Protein AF-A0A0Q5Z805-F1 (afdb_monomer_lite)

Radius of gyration: 21.59 Å; chains: 1; bounding box: 59×44×51 Å

Secondary structure (DSSP, 8-state):
--THHHHHHSHHHHHHHHHHHHHHHHHHHHHHHHHIIIIIHHHHHHHHHHH-TTHHHHHHHHHHHHHHHIIIIIHHHHHHHHHHHHHHHHHHHHHHTTPPP-TTTS-SPPPHHHHHHHHHHHHHHHHHT---PPTT----------

Sequence (146 aa):
MNEIAHDQDAPEFQRLLKARQRVYSYATRYQILQIILTVVVPVAGAMLAFAHQAARRYVALYGLIATALDVTWIDRTQRRLLKVAAKISEEFDCGVLKMPWDPFVAGKREDAEVVDASARRWSDEAGMWEFPRPRGTPWPVSSASA

Foldseek 3Di:
DQCLLVQCLDPVNLLLVQLLVLLVVVLVVLVVVLCCLPPVVLVVLVVVCVVDVVSVVVSVVSNVVSVCCCVPPSVVSSVVSVLLSVLSVQVSCCSSVVHDDDCVVSNDHDDPVSSNVSNVVSVVVCVVDPPPDPPPDDDPPPPPDD

Structure (mmCIF, N/CA/C/O backbone):
data_AF-A0A0Q5Z805-F1
#
_entry.id   AF-A0A0Q5Z805-F1
#
loop_
_atom_site.group_PDB
_atom_site.id
_atom_site.type_symbol
_atom_site.label_atom_id
_atom_site.label_alt_id
_atom_site.label_comp_id
_atom_site.label_asym_id
_atom_site.label_entity_id
_atom_site.label_seq_id
_atom_site.pdbx_PDB_ins_code
_atom_site.Cartn_x
_atom_site.Cartn_y
_atom_site.Cartn_z
_atom_site.occupancy
_atom_site.B_iso_or_equiv
_atom_site.auth_seq_id
_atom_site.auth_comp_id
_atom_site.auth_asym_id
_atom_site.auth_atom_id
_atom_site.pdbx_PDB_model_num
ATOM 1 N N . MET A 1 1 ? 31.231 5.510 -18.571 1.00 48.91 1 MET A N 1
ATOM 2 C CA . MET A 1 1 ? 30.411 6.299 -17.632 1.00 48.91 1 MET A CA 1
ATOM 3 C C . MET A 1 1 ? 29.218 5.453 -17.222 1.00 48.91 1 MET A C 1
ATOM 5 O O . MET A 1 1 ? 28.861 4.546 -17.962 1.00 48.91 1 MET A O 1
ATOM 9 N N . ASN A 1 2 ? 28.662 5.679 -16.035 1.00 57.84 2 ASN A N 1
ATOM 10 C CA . ASN A 1 2 ? 27.462 4.983 -15.587 1.00 57.84 2 ASN A CA 1
ATOM 11 C C . ASN A 1 2 ? 26.232 5.661 -16.217 1.00 57.84 2 ASN A C 1
ATOM 13 O O . ASN A 1 2 ? 25.893 6.773 -15.826 1.00 57.84 2 ASN A O 1
ATOM 17 N N . GLU A 1 3 ? 25.600 5.013 -17.196 1.00 77.25 3 GLU A N 1
ATOM 18 C CA . GLU A 1 3 ? 24.440 5.558 -17.924 1.00 77.25 3 GLU A CA 1
ATOM 19 C C . GLU A 1 3 ? 23.118 5.411 -17.148 1.00 77.25 3 GLU A C 1
ATOM 21 O O . GLU A 1 3 ? 22.070 5.792 -17.651 1.00 77.25 3 GLU A O 1
ATOM 26 N N . ILE A 1 4 ? 23.139 4.901 -15.906 1.00 74.25 4 ILE A N 1
ATOM 27 C CA . ILE A 1 4 ? 21.928 4.682 -15.093 1.00 74.25 4 ILE A CA 1
ATOM 28 C C . ILE A 1 4 ? 21.094 5.960 -14.946 1.00 74.25 4 ILE A C 1
ATOM 30 O O . ILE A 1 4 ? 19.876 5.897 -15.060 1.00 74.25 4 ILE A O 1
ATOM 34 N N . ALA A 1 5 ? 21.723 7.116 -14.714 1.00 77.44 5 ALA A N 1
ATOM 35 C CA . ALA A 1 5 ? 20.990 8.377 -14.573 1.00 77.44 5 ALA A CA 1
ATOM 36 C C . ALA A 1 5 ? 20.269 8.772 -15.874 1.00 77.44 5 ALA A C 1
ATOM 38 O O . ALA A 1 5 ? 19.144 9.254 -15.833 1.00 77.44 5 ALA A O 1
ATOM 39 N N . HIS A 1 6 ? 20.895 8.513 -17.025 1.00 78.56 6 HIS A N 1
ATOM 40 C CA . HIS A 1 6 ? 20.291 8.750 -18.331 1.00 78.56 6 HIS A CA 1
ATOM 41 C C . HIS A 1 6 ? 19.164 7.745 -18.616 1.00 78.56 6 HIS A C 1
ATOM 43 O O . HIS A 1 6 ? 18.082 8.129 -19.056 1.00 78.56 6 HIS A O 1
ATOM 49 N N . ASP A 1 7 ? 19.391 6.465 -18.310 1.00 79.88 7 ASP A N 1
ATOM 50 C CA . ASP A 1 7 ? 18.409 5.400 -18.507 1.00 79.88 7 ASP A CA 1
ATOM 51 C C . ASP A 1 7 ? 17.161 5.644 -17.629 1.00 79.88 7 ASP A C 1
ATOM 53 O O . ASP A 1 7 ? 16.044 5.517 -18.113 1.00 79.88 7 ASP A O 1
ATOM 57 N N . GLN A 1 8 ? 17.301 6.121 -16.386 1.00 80.25 8 GLN A N 1
ATOM 58 C CA . GLN A 1 8 ? 16.168 6.463 -15.502 1.00 80.25 8 GLN A CA 1
ATOM 59 C C . GLN A 1 8 ? 15.251 7.577 -16.038 1.00 80.25 8 GLN A C 1
ATOM 61 O O . GLN A 1 8 ? 14.047 7.594 -15.747 1.00 80.25 8 GLN A O 1
ATOM 66 N N . ASP A 1 9 ? 15.805 8.509 -16.810 1.00 86.00 9 ASP A N 1
ATOM 67 C CA . ASP A 1 9 ? 15.058 9.618 -17.404 1.00 86.00 9 ASP A CA 1
ATOM 68 C C . ASP A 1 9 ? 14.331 9.220 -18.696 1.00 86.00 9 ASP A C 1
ATOM 70 O O . ASP A 1 9 ? 13.489 9.977 -19.195 1.00 86.00 9 ASP A O 1
ATOM 74 N N . ALA A 1 10 ? 14.578 8.013 -19.219 1.00 86.56 10 ALA A N 1
ATOM 75 C CA . ALA A 1 10 ? 13.897 7.535 -20.409 1.00 86.56 10 ALA A CA 1
ATOM 76 C C . ALA A 1 10 ? 12.371 7.435 -20.177 1.00 86.56 10 ALA A C 1
ATOM 78 O O . ALA A 1 10 ? 11.896 7.080 -19.088 1.00 86.56 10 ALA A O 1
ATOM 79 N N . PRO A 1 11 ? 11.558 7.725 -21.210 1.00 86.06 11 PRO A N 1
ATOM 80 C CA . PRO A 1 11 ? 10.106 7.849 -21.070 1.00 86.06 11 PRO A CA 1
ATOM 81 C C . PRO A 1 11 ? 9.427 6.559 -20.584 1.00 86.06 11 PRO A C 1
ATOM 83 O O . PRO A 1 11 ? 8.399 6.617 -19.904 1.00 86.06 11 PRO A O 1
ATOM 86 N N . GLU A 1 12 ? 10.003 5.400 -20.899 1.00 88.69 12 GLU A N 1
ATOM 87 C CA . GLU A 1 12 ? 9.522 4.091 -20.452 1.00 88.69 12 GLU A CA 1
ATOM 88 C C . GLU A 1 12 ? 9.626 3.910 -18.930 1.00 88.69 12 GLU A C 1
ATOM 90 O O . GLU A 1 12 ? 8.658 3.491 -18.289 1.00 88.69 12 GLU A O 1
ATOM 95 N N . PHE A 1 13 ? 10.744 4.318 -18.329 1.00 89.62 13 PHE A N 1
ATOM 96 C CA . PHE A 1 13 ? 10.978 4.221 -16.890 1.00 89.62 13 PHE A CA 1
ATOM 97 C C . PHE A 1 13 ? 10.218 5.294 -16.118 1.00 89.62 13 PHE A C 1
ATOM 99 O O . PHE A 1 13 ? 9.618 5.015 -15.078 1.00 89.62 13 PHE A O 1
ATOM 106 N N . GLN A 1 14 ? 10.109 6.496 -16.684 1.00 89.38 14 GLN A N 1
ATOM 107 C CA . GLN A 1 14 ? 9.243 7.548 -16.152 1.00 89.38 14 GLN A CA 1
ATOM 108 C C . GLN A 1 14 ? 7.771 7.109 -16.099 1.00 89.38 14 GLN A C 1
ATOM 110 O O . GLN A 1 14 ? 7.058 7.432 -15.145 1.00 89.38 14 GLN A O 1
ATOM 115 N N . ARG A 1 15 ? 7.296 6.332 -17.083 1.00 90.94 15 ARG A N 1
ATOM 116 C CA . ARG A 1 15 ? 5.946 5.744 -17.056 1.00 90.94 15 ARG A CA 1
ATOM 117 C C . ARG A 1 15 ? 5.775 4.782 -15.878 1.00 90.94 15 ARG A C 1
ATOM 119 O O . ARG A 1 15 ? 4.767 4.875 -15.175 1.00 90.94 15 ARG A O 1
ATOM 126 N N . LEU A 1 16 ? 6.752 3.907 -15.634 1.00 92.12 16 LEU A N 1
ATOM 127 C CA . LEU A 1 16 ? 6.735 2.971 -14.504 1.00 92.12 16 LEU A CA 1
ATOM 128 C C . LEU A 1 16 ? 6.720 3.711 -13.159 1.00 92.12 16 LEU A C 1
ATOM 130 O O . LEU A 1 16 ? 5.902 3.393 -12.295 1.00 92.12 16 LEU A O 1
ATOM 134 N N . LEU A 1 17 ? 7.533 4.761 -13.001 1.00 91.94 17 LEU A N 1
ATOM 135 C CA . LEU A 1 17 ? 7.559 5.577 -11.782 1.00 91.94 17 LEU A CA 1
ATOM 136 C C . LEU A 1 17 ? 6.216 6.270 -11.508 1.00 91.94 17 LEU A C 1
ATOM 138 O O . LEU A 1 17 ? 5.720 6.237 -10.380 1.00 91.94 17 LEU A O 1
ATOM 142 N N . LYS A 1 18 ? 5.579 6.843 -12.536 1.00 89.56 18 LYS A N 1
ATOM 143 C CA . LYS A 1 18 ? 4.238 7.443 -12.413 1.00 89.56 18 LYS A CA 1
ATOM 144 C C . LYS A 1 18 ? 3.188 6.407 -12.009 1.00 89.56 18 LYS A C 1
ATOM 146 O O . LYS A 1 18 ? 2.392 6.656 -11.102 1.00 89.56 18 LYS A O 1
ATOM 151 N N . ALA A 1 19 ? 3.196 5.241 -12.659 1.00 91.69 19 ALA A N 1
ATOM 152 C CA . ALA A 1 19 ? 2.283 4.149 -12.337 1.00 91.69 19 ALA A CA 1
ATOM 153 C C . ALA A 1 19 ? 2.463 3.684 -10.884 1.00 91.69 19 ALA A C 1
ATOM 155 O O . ALA A 1 19 ? 1.490 3.602 -10.133 1.00 91.69 19 ALA A O 1
ATOM 156 N N . ARG A 1 20 ? 3.712 3.468 -10.457 1.00 92.44 20 ARG A N 1
ATOM 157 C CA . ARG A 1 20 ? 4.070 3.122 -9.077 1.00 92.44 20 ARG A CA 1
ATOM 158 C C . ARG A 1 20 ? 3.530 4.154 -8.088 1.00 92.44 20 ARG A C 1
ATOM 160 O O . ARG A 1 20 ? 2.860 3.780 -7.125 1.00 92.44 20 ARG A O 1
ATOM 167 N N . GLN A 1 21 ? 3.783 5.439 -8.329 1.00 90.38 21 GLN A N 1
ATOM 168 C CA . GLN A 1 21 ? 3.361 6.514 -7.431 1.00 90.38 21 GLN A CA 1
ATOM 169 C C . GLN A 1 21 ? 1.838 6.552 -7.258 1.00 90.38 21 GLN A C 1
ATOM 171 O O . GLN A 1 21 ? 1.339 6.733 -6.144 1.00 90.38 21 GLN A O 1
ATOM 176 N N . ARG A 1 22 ? 1.086 6.297 -8.335 1.00 90.88 22 ARG A N 1
ATOM 177 C CA . ARG A 1 22 ? -0.375 6.187 -8.278 1.00 90.88 22 ARG A CA 1
ATOM 178 C C . ARG A 1 22 ? -0.847 5.047 -7.390 1.00 90.88 22 ARG A C 1
ATOM 180 O O . ARG A 1 22 ? -1.782 5.216 -6.607 1.00 90.88 22 ARG A O 1
ATOM 187 N N . VAL A 1 23 ? -0.238 3.877 -7.542 1.00 91.00 23 VAL A N 1
ATOM 188 C CA . VAL A 1 23 ? -0.621 2.684 -6.782 1.00 91.00 23 VAL A CA 1
ATOM 189 C C . VAL A 1 23 ? -0.298 2.878 -5.299 1.00 91.00 23 VAL A C 1
ATOM 191 O O . VAL A 1 23 ? -1.139 2.575 -4.450 1.00 91.00 23 VAL A O 1
ATOM 194 N N . TYR A 1 24 ? 0.856 3.473 -4.978 1.00 90.19 24 TYR A N 1
ATOM 195 C CA . TYR A 1 24 ? 1.197 3.835 -3.601 1.00 90.19 24 TYR A CA 1
ATOM 196 C C . TYR A 1 24 ? 0.241 4.868 -3.012 1.00 90.19 24 TYR A C 1
ATOM 198 O O . TYR A 1 24 ? -0.199 4.689 -1.882 1.00 90.19 24 TYR A O 1
ATOM 206 N N . SER A 1 25 ? -0.145 5.906 -3.762 1.00 88.00 25 SER A N 1
ATOM 207 C CA . SER A 1 25 ? -1.076 6.912 -3.239 1.00 88.00 25 SER A CA 1
ATOM 208 C C . SER A 1 25 ? -2.428 6.300 -2.864 1.00 88.00 25 SER A C 1
ATOM 210 O O . SER A 1 25 ? -2.997 6.647 -1.828 1.00 88.00 25 SER A O 1
ATOM 212 N N . TYR A 1 26 ? -2.916 5.324 -3.635 1.00 90.81 26 TYR A N 1
ATOM 213 C CA . TYR A 1 26 ? -4.080 4.530 -3.243 1.00 90.81 26 TYR A CA 1
ATOM 214 C C . TYR A 1 26 ? -3.825 3.680 -1.998 1.00 90.81 26 TYR A C 1
ATOM 216 O O . TYR A 1 26 ? -4.658 3.691 -1.094 1.00 90.81 26 TYR A O 1
ATOM 224 N N . ALA A 1 27 ? -2.701 2.962 -1.928 1.00 91.94 27 ALA A N 1
ATOM 225 C CA . ALA A 1 27 ? -2.373 2.134 -0.768 1.00 91.94 27 ALA A CA 1
ATOM 226 C C . ALA A 1 27 ? -2.325 2.969 0.525 1.00 91.94 27 ALA A C 1
ATOM 228 O O . ALA A 1 27 ? -2.910 2.574 1.531 1.00 91.94 27 ALA A O 1
ATOM 229 N N . THR A 1 28 ? -1.734 4.165 0.470 1.00 90.50 28 THR A N 1
ATOM 230 C CA . THR A 1 28 ? -1.691 5.109 1.593 1.00 90.50 28 THR A CA 1
ATOM 231 C C . THR A 1 28 ? -3.083 5.593 1.992 1.00 90.50 28 THR A C 1
ATOM 233 O O . THR A 1 28 ? -3.372 5.692 3.180 1.00 90.50 28 THR A O 1
ATOM 236 N N . ARG A 1 29 ? -3.988 5.854 1.037 1.00 92.69 29 ARG A N 1
ATOM 237 C CA . ARG A 1 29 ? -5.382 6.220 1.357 1.00 92.69 29 ARG A CA 1
ATOM 238 C C . ARG A 1 29 ? -6.091 5.110 2.139 1.00 92.69 29 ARG A C 1
ATOM 240 O O . ARG A 1 29 ? -6.759 5.408 3.126 1.00 92.69 29 ARG A O 1
ATOM 247 N N . TYR A 1 30 ? -5.912 3.847 1.742 1.00 92.81 30 TYR A N 1
ATOM 248 C CA . TYR A 1 30 ? -6.449 2.704 2.491 1.00 92.81 30 TYR A CA 1
ATOM 249 C C . TYR A 1 30 ? -5.811 2.569 3.875 1.00 92.81 30 TYR A C 1
ATOM 251 O O . TYR A 1 30 ? -6.529 2.344 4.843 1.00 92.81 30 TYR A O 1
ATOM 259 N N . GLN A 1 31 ? -4.501 2.786 3.994 1.00 93.06 31 GLN A N 1
ATOM 260 C CA . GLN A 1 31 ? -3.812 2.777 5.284 1.00 93.06 31 GLN A CA 1
ATOM 261 C C . GLN A 1 31 ? -4.337 3.872 6.228 1.00 93.06 31 GLN A C 1
ATOM 263 O O . GLN A 1 31 ? -4.574 3.616 7.405 1.00 93.06 31 GLN A O 1
ATOM 268 N N . ILE A 1 32 ? -4.562 5.089 5.722 1.00 95.44 32 ILE A N 1
ATOM 269 C CA . ILE A 1 32 ? -5.147 6.187 6.507 1.00 95.44 32 ILE A CA 1
ATOM 270 C C . ILE A 1 32 ? -6.561 5.816 6.962 1.00 95.44 32 ILE A C 1
ATOM 272 O O . ILE A 1 32 ? -6.892 5.978 8.136 1.00 95.44 32 ILE A O 1
ATOM 276 N N . LEU A 1 33 ? -7.384 5.278 6.056 1.00 94.56 33 LEU A N 1
ATOM 277 C CA . LEU A 1 33 ? -8.728 4.804 6.386 1.00 94.56 33 LEU A CA 1
ATOM 278 C C . LEU A 1 33 ? -8.692 3.718 7.473 1.00 94.56 33 LEU A C 1
ATOM 280 O O . LEU A 1 33 ? -9.475 3.779 8.420 1.00 94.56 33 LEU A O 1
ATOM 284 N N . GLN A 1 34 ? -7.760 2.767 7.370 1.00 94.31 34 GLN A N 1
ATOM 285 C CA . GLN A 1 34 ? -7.557 1.723 8.370 1.00 94.31 34 GLN A CA 1
ATOM 286 C C . GLN A 1 34 ? -7.217 2.324 9.734 1.00 94.31 34 GLN A C 1
ATOM 288 O O . GLN A 1 34 ? -7.853 1.972 10.722 1.00 94.31 34 GLN A O 1
ATOM 293 N N . ILE A 1 35 ? -6.272 3.266 9.803 1.00 95.81 35 ILE A N 1
ATOM 294 C CA . ILE A 1 35 ? -5.887 3.931 11.058 1.00 95.81 35 ILE A CA 1
ATOM 295 C C . ILE A 1 35 ? -7.085 4.659 11.680 1.00 95.81 35 ILE A C 1
ATOM 297 O O . ILE A 1 35 ? -7.316 4.562 12.886 1.00 95.81 35 ILE A O 1
ATOM 301 N N . ILE A 1 36 ? -7.893 5.350 10.874 1.00 96.56 36 ILE A N 1
ATOM 302 C CA . ILE A 1 36 ? -9.102 6.018 11.370 1.00 96.56 36 ILE A CA 1
ATOM 303 C C . ILE A 1 36 ? -10.073 4.991 11.976 1.00 96.56 36 ILE A C 1
ATOM 305 O O . ILE A 1 36 ? -10.529 5.170 13.106 1.00 96.56 36 ILE A O 1
ATOM 309 N N . LEU A 1 37 ? -10.352 3.897 11.265 1.00 94.50 37 LEU A N 1
ATOM 310 C CA . LEU A 1 37 ? -11.311 2.871 11.690 1.00 94.50 37 LEU A CA 1
ATOM 311 C C . LEU A 1 37 ? -10.831 2.036 12.885 1.00 94.50 37 LEU A C 1
ATOM 313 O O . LEU A 1 37 ? -11.646 1.623 13.709 1.00 94.50 37 LEU A O 1
ATOM 317 N N . THR A 1 38 ? -9.532 1.772 12.984 1.00 94.31 38 THR A N 1
ATOM 318 C CA . THR A 1 38 ? -8.961 0.832 13.965 1.00 94.31 38 THR A CA 1
ATOM 319 C C . THR A 1 38 ? -8.311 1.513 15.164 1.00 94.31 38 THR A C 1
ATOM 321 O O . THR A 1 38 ? -8.108 0.867 16.188 1.00 94.31 38 THR A O 1
ATOM 324 N N . VAL A 1 39 ? -8.033 2.816 15.079 1.00 94.88 39 VAL A N 1
ATOM 325 C CA . VAL A 1 39 ? -7.410 3.580 16.167 1.00 94.88 39 VAL A CA 1
ATOM 326 C C . VAL A 1 39 ? -8.283 4.759 16.573 1.00 94.88 39 VAL A C 1
ATOM 328 O O . VAL A 1 39 ? -8.750 4.810 17.708 1.00 94.88 39 VAL A O 1
ATOM 331 N N . VAL A 1 40 ? -8.557 5.691 15.656 1.00 97.06 40 VAL A N 1
ATOM 332 C CA . VAL A 1 40 ? -9.225 6.960 16.003 1.00 97.06 40 VAL A CA 1
ATOM 333 C C . VAL A 1 40 ? -10.648 6.723 16.514 1.00 97.06 40 VAL A C 1
ATOM 335 O O . VAL A 1 40 ? -11.009 7.202 17.590 1.00 97.06 40 VAL A O 1
ATOM 338 N N . VAL A 1 41 ? -11.452 5.955 15.774 1.00 95.88 41 VAL A N 1
ATOM 3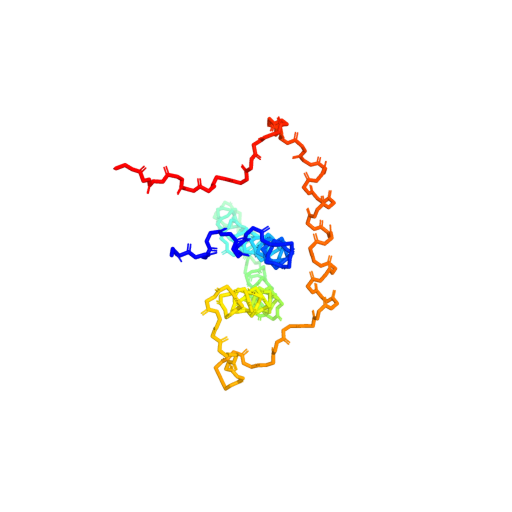39 C CA . VAL A 1 41 ? -12.849 5.686 16.142 1.00 95.88 41 VAL A CA 1
ATOM 340 C C . VAL A 1 41 ? -12.959 4.841 17.422 1.00 95.88 41 VAL A C 1
ATOM 342 O O . VAL A 1 41 ? -13.729 5.239 18.298 1.00 95.88 41 VAL A O 1
ATOM 345 N N . PRO A 1 42 ? -12.198 3.742 17.620 1.00 94.69 42 PRO A N 1
ATOM 346 C CA . PRO A 1 42 ? -12.198 3.003 18.884 1.00 94.69 42 PRO A CA 1
ATOM 347 C C . PRO A 1 42 ? -11.807 3.843 20.095 1.00 94.69 42 PRO A C 1
ATOM 349 O O . PRO A 1 42 ? -12.455 3.734 21.134 1.00 94.69 42 PRO A O 1
ATOM 352 N N . VAL A 1 43 ? -10.792 4.705 19.972 1.00 96.31 43 VAL A N 1
ATOM 353 C CA . VAL A 1 43 ? -10.363 5.588 21.067 1.00 96.31 43 VAL A CA 1
ATOM 354 C C . VAL A 1 43 ? -11.474 6.576 21.428 1.00 96.31 43 VAL A C 1
ATOM 356 O O . VAL A 1 43 ? -11.841 6.682 22.599 1.00 96.31 43 VAL A O 1
ATOM 359 N N . ALA A 1 44 ? -12.075 7.237 20.434 1.00 95.44 44 ALA A N 1
ATOM 360 C CA . ALA A 1 44 ? -13.210 8.131 20.663 1.00 95.44 44 ALA A CA 1
ATOM 361 C C . ALA A 1 44 ? -14.421 7.384 21.258 1.00 95.44 44 ALA A C 1
ATOM 363 O O . ALA A 1 44 ? -15.059 7.857 22.200 1.00 95.44 44 ALA A O 1
ATOM 364 N N . GLY A 1 45 ? -14.707 6.180 20.758 1.00 94.31 45 GLY A N 1
ATOM 365 C CA . GLY A 1 45 ? -15.768 5.313 21.262 1.00 94.31 45 GLY A CA 1
ATOM 366 C C . GLY A 1 45 ? -15.551 4.904 22.719 1.00 94.31 45 GLY A C 1
ATOM 367 O O . GLY A 1 45 ? -16.485 4.963 23.516 1.00 94.31 45 GLY A O 1
ATOM 368 N N . ALA A 1 46 ? -14.322 4.549 23.099 1.00 92.88 46 ALA A N 1
ATOM 369 C CA . ALA A 1 46 ? -13.973 4.208 24.475 1.00 92.88 46 ALA A CA 1
ATOM 370 C C . ALA A 1 46 ? -14.187 5.393 25.432 1.00 92.88 46 ALA A C 1
ATOM 372 O O . ALA A 1 46 ? -14.761 5.209 26.507 1.00 92.88 46 ALA A O 1
ATOM 373 N N . MET A 1 47 ? -13.814 6.613 25.022 1.00 94.81 47 MET A N 1
ATOM 374 C CA . MET A 1 47 ? -14.082 7.833 25.797 1.00 94.81 47 MET A CA 1
ATOM 375 C C . MET A 1 47 ? -15.590 8.059 25.998 1.00 94.81 47 MET A C 1
ATOM 377 O O . MET A 1 47 ? -16.041 8.303 27.117 1.00 94.81 47 MET A O 1
ATOM 381 N N . LEU A 1 48 ? -16.398 7.898 24.944 1.00 93.25 48 LEU A N 1
ATOM 382 C CA . LEU A 1 48 ? -17.861 8.025 25.027 1.00 93.25 48 LEU A CA 1
ATOM 383 C C . LEU A 1 48 ? -18.502 6.935 25.899 1.00 93.25 48 LEU A C 1
ATOM 385 O O . LEU A 1 48 ? -19.423 7.210 26.666 1.00 93.25 48 LEU A O 1
ATOM 389 N N . ALA A 1 49 ? -18.005 5.702 25.814 1.00 91.81 49 ALA A N 1
ATOM 390 C CA . ALA A 1 49 ? -18.468 4.565 26.608 1.00 91.81 49 ALA A CA 1
ATOM 391 C C . ALA A 1 49 ? -18.135 4.683 28.105 1.00 91.81 49 ALA A C 1
ATOM 393 O O . ALA A 1 49 ? -18.785 4.034 28.938 1.00 91.81 49 ALA A O 1
ATOM 394 N N . PHE A 1 50 ? -17.136 5.501 28.447 1.00 91.44 50 PHE A N 1
ATOM 395 C CA . PHE A 1 50 ? -16.831 5.869 29.823 1.00 91.44 50 PHE A CA 1
ATOM 396 C C . PHE A 1 50 ? -17.870 6.852 30.382 1.00 91.44 50 PHE A C 1
ATOM 398 O O . PHE A 1 50 ? -18.357 6.646 31.491 1.00 91.44 50 PHE A O 1
ATOM 405 N N . ALA A 1 51 ? -18.272 7.856 29.594 1.00 91.75 51 ALA A N 1
ATOM 406 C CA . ALA A 1 51 ? -19.271 8.852 29.992 1.00 91.75 51 ALA A CA 1
ATOM 407 C C . ALA A 1 51 ? -20.721 8.324 29.960 1.00 91.75 51 ALA A C 1
ATOM 409 O O . ALA A 1 51 ? -21.542 8.702 30.793 1.00 91.75 51 ALA A O 1
ATOM 410 N N . HIS A 1 52 ? -21.047 7.430 29.019 1.00 90.50 52 HIS A N 1
ATOM 411 C CA . HIS A 1 52 ? -22.405 6.925 28.810 1.00 90.50 52 HIS A CA 1
ATOM 412 C C . HIS A 1 52 ? -22.434 5.394 28.722 1.00 90.50 52 HIS A C 1
ATOM 414 O O . HIS A 1 52 ? -22.019 4.800 27.726 1.00 90.50 52 HIS A O 1
ATOM 420 N N . GLN A 1 53 ? -23.022 4.727 29.724 1.00 86.12 53 GLN A N 1
ATOM 421 C CA . GLN A 1 53 ? -23.136 3.257 29.743 1.00 86.12 53 GLN A CA 1
ATOM 422 C C . GLN A 1 53 ? -23.860 2.680 28.517 1.00 86.12 53 GLN A C 1
ATOM 424 O O . GLN A 1 53 ? -23.486 1.609 28.039 1.00 86.12 53 GLN A O 1
ATOM 429 N N . ALA A 1 54 ? -24.841 3.398 27.958 1.00 89.88 54 ALA A N 1
ATOM 430 C CA . ALA A 1 54 ? -25.563 2.969 26.760 1.00 89.88 54 ALA A CA 1
ATOM 431 C C . ALA A 1 54 ? -24.671 2.886 25.504 1.00 89.88 54 ALA A C 1
ATOM 433 O O . ALA A 1 54 ? -24.986 2.123 24.592 1.00 89.88 54 ALA A O 1
ATOM 434 N N . ALA A 1 55 ? -23.550 3.616 25.456 1.00 88.94 55 ALA A N 1
ATOM 435 C CA . ALA A 1 55 ? -22.628 3.591 24.322 1.00 88.94 55 ALA A CA 1
ATOM 436 C C . ALA A 1 55 ? -21.778 2.307 24.271 1.00 88.94 55 ALA A C 1
ATOM 438 O O . ALA A 1 55 ? -21.382 1.881 23.188 1.00 88.94 55 ALA A O 1
ATOM 439 N N . ARG A 1 56 ? -21.564 1.624 25.408 1.00 90.12 56 ARG A N 1
ATOM 440 C CA . ARG A 1 56 ? -20.702 0.426 25.509 1.00 90.12 56 ARG A CA 1
ATOM 441 C C . ARG A 1 56 ? -21.084 -0.682 24.528 1.00 90.12 56 ARG A C 1
ATOM 443 O O . ARG A 1 56 ? -20.217 -1.237 23.860 1.00 90.12 56 ARG A O 1
ATOM 450 N N . ARG A 1 57 ? -22.383 -0.977 24.406 1.00 93.31 57 ARG A N 1
ATOM 451 C CA . ARG A 1 57 ? -22.884 -2.026 23.499 1.00 93.31 57 ARG A CA 1
ATOM 452 C C . ARG A 1 57 ? -22.629 -1.696 22.026 1.00 93.31 57 ARG A C 1
ATOM 454 O O . ARG A 1 57 ? -22.295 -2.587 21.253 1.00 93.31 57 ARG A O 1
ATOM 461 N N . TYR A 1 58 ? -22.737 -0.420 21.650 1.00 94.06 58 TYR A N 1
ATOM 462 C CA . TYR A 1 58 ? -22.484 0.022 20.280 1.00 94.06 58 TYR A CA 1
ATOM 463 C C . TYR A 1 58 ? -20.992 0.003 19.951 1.00 94.06 58 TYR A C 1
ATOM 465 O O . TYR A 1 58 ? -20.628 -0.409 18.857 1.00 94.06 58 TYR A O 1
ATOM 473 N N . VAL A 1 59 ? -20.126 0.368 20.902 1.00 94.19 59 VAL A N 1
ATOM 474 C CA . VAL A 1 59 ? -18.665 0.290 20.731 1.00 94.19 59 VAL A CA 1
ATOM 475 C C . VAL A 1 59 ? -18.200 -1.160 20.573 1.00 94.19 59 VAL A C 1
ATOM 477 O O . VAL A 1 59 ? -17.377 -1.446 19.707 1.00 94.19 59 VAL A O 1
ATOM 480 N N . ALA A 1 60 ? -18.765 -2.092 21.347 1.00 93.38 60 ALA A N 1
ATOM 481 C CA . ALA A 1 60 ? -18.471 -3.518 21.198 1.00 93.38 60 ALA A CA 1
ATOM 482 C C . ALA A 1 60 ? -18.909 -4.059 19.824 1.00 93.38 60 ALA A C 1
ATOM 484 O O . ALA A 1 60 ? -18.130 -4.729 19.146 1.00 93.38 60 ALA A O 1
ATOM 485 N N . LEU A 1 61 ? -20.128 -3.721 19.382 1.00 95.81 61 LEU A N 1
ATOM 486 C CA . LEU A 1 61 ? -20.624 -4.101 18.055 1.00 95.81 61 LEU A CA 1
ATOM 487 C C . LEU A 1 61 ? -19.770 -3.490 16.934 1.00 95.81 61 LEU A C 1
ATOM 489 O O . LEU A 1 61 ? -19.428 -4.180 15.975 1.00 95.81 61 LEU A O 1
ATOM 493 N N . TYR A 1 62 ? -19.387 -2.219 17.076 1.00 96.31 62 TYR A N 1
ATOM 494 C CA . TYR A 1 62 ? -18.481 -1.544 16.152 1.00 96.31 62 TYR A CA 1
ATOM 495 C C . TYR A 1 62 ? -17.148 -2.284 16.041 1.00 96.31 62 TYR A C 1
ATOM 497 O O . TYR A 1 62 ? -16.713 -2.557 14.929 1.00 96.31 62 TYR A O 1
ATOM 505 N N . GLY A 1 63 ? -16.524 -2.656 17.164 1.00 95.69 63 GLY A N 1
ATOM 506 C CA . GLY A 1 63 ? -15.247 -3.373 17.160 1.00 95.69 63 GLY A CA 1
ATOM 507 C C . GLY A 1 63 ? -15.312 -4.684 16.373 1.00 95.69 63 GLY A C 1
ATOM 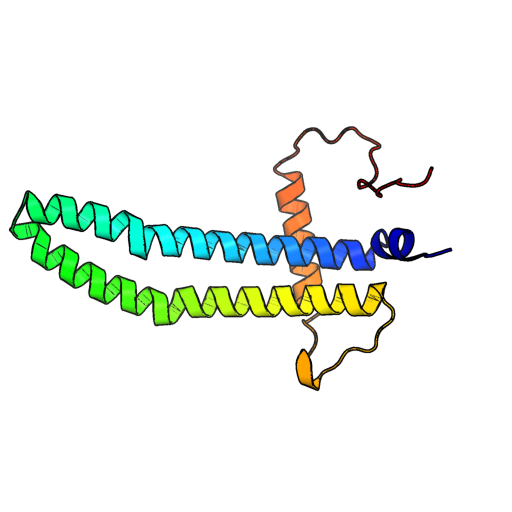508 O O . GLY A 1 63 ? -14.415 -4.969 15.579 1.00 95.69 63 GLY A O 1
ATOM 509 N N . LEU A 1 64 ? -16.405 -5.440 16.521 1.00 96.19 64 LEU A N 1
ATOM 510 C CA . LEU A 1 64 ? -16.629 -6.671 15.763 1.00 96.19 64 LEU A CA 1
ATOM 511 C C . LEU A 1 64 ? -16.744 -6.398 14.254 1.00 96.19 64 LEU A C 1
ATOM 513 O O . LEU A 1 64 ? -16.060 -7.040 13.457 1.00 96.19 64 LEU A O 1
ATOM 517 N N . ILE A 1 65 ? -17.577 -5.427 13.864 1.00 96.62 65 ILE A N 1
ATOM 518 C CA . ILE A 1 65 ? -17.806 -5.076 12.454 1.00 96.62 65 ILE A CA 1
ATOM 519 C C . ILE A 1 65 ? -16.533 -4.508 11.818 1.00 96.62 65 ILE A C 1
ATOM 521 O O . ILE A 1 65 ? -16.157 -4.927 10.726 1.00 96.62 65 ILE A O 1
ATOM 525 N N . ALA A 1 66 ? -15.853 -3.585 12.497 1.00 95.56 66 ALA A N 1
ATOM 526 C CA . ALA A 1 66 ? -14.639 -2.944 12.008 1.00 95.56 66 ALA A CA 1
ATOM 527 C C . ALA A 1 66 ? -13.505 -3.959 11.823 1.00 95.56 66 ALA A C 1
ATOM 529 O O . ALA A 1 66 ? -12.853 -3.947 10.784 1.00 95.56 66 ALA A O 1
ATOM 530 N N . THR A 1 67 ? -13.319 -4.887 12.768 1.00 94.81 67 THR A N 1
ATOM 531 C CA . THR A 1 67 ? -12.305 -5.950 12.647 1.00 94.81 67 THR A CA 1
ATOM 532 C C . THR A 1 67 ? -12.617 -6.889 11.482 1.00 94.81 67 THR A C 1
ATOM 534 O O . THR A 1 67 ? -11.730 -7.227 10.699 1.00 94.81 67 THR A O 1
ATOM 537 N N . ALA A 1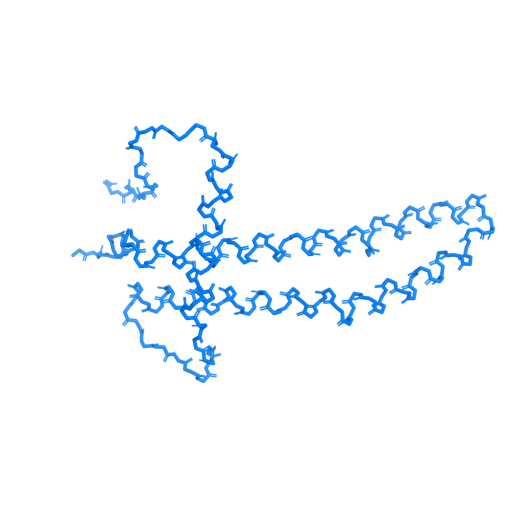 68 ? -13.884 -7.292 11.326 1.00 96.06 68 ALA A N 1
ATOM 538 C CA . ALA A 1 68 ? -14.296 -8.130 10.205 1.00 96.06 68 ALA A CA 1
ATOM 539 C C . ALA A 1 68 ? -14.060 -7.422 8.861 1.00 96.06 68 ALA A C 1
ATOM 541 O O . ALA A 1 68 ? -13.511 -8.022 7.935 1.00 96.06 68 ALA A O 1
ATOM 542 N N . LEU A 1 69 ? -14.424 -6.141 8.761 1.00 95.25 69 LEU A N 1
ATOM 543 C CA . LEU A 1 69 ? -14.204 -5.314 7.575 1.00 95.25 69 LEU A CA 1
ATOM 544 C C . LEU A 1 69 ? -12.711 -5.164 7.248 1.00 95.25 69 LEU A C 1
ATOM 546 O O . LEU A 1 69 ? -12.318 -5.294 6.086 1.00 95.25 69 LEU A O 1
ATOM 550 N N . ASP A 1 70 ? -11.884 -4.929 8.267 1.00 93.62 70 ASP A N 1
ATOM 551 C CA . ASP A 1 70 ? -10.446 -4.729 8.109 1.00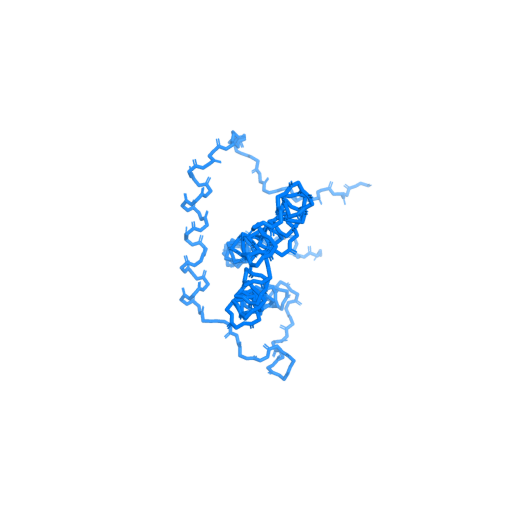 93.62 70 ASP A CA 1
ATOM 552 C C . ASP A 1 70 ? -9.769 -5.967 7.507 1.00 93.62 70 ASP A C 1
ATOM 554 O O . ASP A 1 70 ? -9.159 -5.903 6.437 1.00 93.62 70 ASP A O 1
ATOM 558 N N . VAL A 1 71 ? -9.982 -7.131 8.131 1.00 92.56 71 VAL A N 1
ATOM 559 C CA . VAL A 1 71 ? -9.366 -8.400 7.714 1.00 92.56 71 VAL A CA 1
ATOM 560 C C . VAL A 1 71 ? -9.889 -8.876 6.356 1.00 92.56 71 VAL A C 1
ATOM 562 O O . VAL A 1 71 ? -9.139 -9.433 5.547 1.00 92.56 71 VAL A O 1
ATOM 565 N N . THR A 1 72 ? -11.185 -8.702 6.086 1.00 93.62 72 THR A N 1
ATOM 566 C CA . THR A 1 72 ? -11.797 -9.256 4.867 1.00 93.62 72 THR A CA 1
ATOM 567 C C . THR A 1 72 ? -11.612 -8.374 3.644 1.00 93.62 72 THR A C 1
ATOM 569 O O . THR A 1 72 ? -11.539 -8.915 2.537 1.00 93.62 72 THR A O 1
ATOM 572 N N . TRP A 1 73 ? -11.510 -7.052 3.810 1.00 94.88 73 TRP A N 1
ATOM 573 C CA . TRP A 1 73 ? -11.515 -6.128 2.680 1.00 94.88 73 TRP A CA 1
ATOM 574 C C . TRP A 1 73 ? -10.330 -5.162 2.667 1.00 94.88 73 TRP A C 1
ATOM 576 O O . TRP A 1 73 ? -9.619 -5.116 1.656 1.00 94.88 73 TRP A O 1
ATOM 586 N N . ILE A 1 74 ? -10.089 -4.415 3.747 1.00 92.31 74 ILE A N 1
ATOM 587 C CA . ILE A 1 74 ? -9.082 -3.341 3.753 1.00 92.31 74 ILE A CA 1
ATOM 588 C C . ILE A 1 74 ? -7.674 -3.924 3.588 1.00 92.31 74 ILE A C 1
ATOM 590 O O . ILE A 1 74 ? -7.000 -3.605 2.604 1.00 92.31 74 ILE A O 1
ATOM 594 N N . ASP A 1 75 ? -7.275 -4.856 4.459 1.00 92.69 75 ASP A N 1
ATOM 595 C CA . ASP A 1 75 ? -5.944 -5.478 4.427 1.00 92.69 75 ASP A CA 1
ATOM 596 C C . ASP A 1 75 ? -5.702 -6.207 3.094 1.00 92.69 75 ASP A C 1
ATOM 598 O O . ASP A 1 75 ? -4.659 -6.064 2.452 1.00 92.69 75 ASP A O 1
ATOM 602 N N . ARG A 1 76 ? -6.713 -6.925 2.585 1.00 94.19 76 ARG A N 1
ATOM 603 C CA . ARG A 1 76 ? -6.620 -7.603 1.279 1.00 94.19 76 ARG A CA 1
ATOM 604 C C . ARG A 1 76 ? -6.380 -6.626 0.133 1.00 94.19 76 ARG A C 1
ATOM 606 O O . ARG A 1 76 ? -5.566 -6.905 -0.752 1.00 94.19 76 ARG A O 1
ATOM 613 N N . THR A 1 77 ? -7.079 -5.495 0.139 1.00 95.00 77 THR A N 1
ATOM 614 C CA . THR A 1 77 ? -6.951 -4.474 -0.905 1.00 95.00 77 THR A CA 1
ATOM 615 C C . THR A 1 77 ? -5.585 -3.807 -0.837 1.00 95.00 77 THR A C 1
ATOM 617 O O . THR A 1 77 ? -4.906 -3.705 -1.860 1.00 95.00 77 THR A O 1
ATOM 620 N N . GLN A 1 78 ? -5.132 -3.433 0.360 1.00 94.19 78 GLN A N 1
ATOM 621 C CA . GLN A 1 78 ? -3.819 -2.828 0.556 1.00 94.19 78 GLN A CA 1
ATOM 622 C C . GLN A 1 78 ? -2.693 -3.779 0.137 1.00 94.19 78 GLN A C 1
ATOM 624 O O . GLN A 1 78 ? -1.817 -3.387 -0.633 1.00 94.19 78 GLN A O 1
ATOM 629 N N . ARG A 1 79 ? -2.747 -5.055 0.537 1.00 94.44 79 ARG A N 1
ATOM 630 C CA . ARG A 1 79 ? -1.771 -6.070 0.105 1.00 94.44 79 ARG A CA 1
ATOM 631 C C . ARG A 1 79 ? -1.747 -6.248 -1.406 1.00 94.44 79 ARG A C 1
ATOM 633 O O . ARG A 1 79 ? -0.672 -6.407 -1.979 1.00 94.44 79 ARG A O 1
ATOM 640 N N . ARG A 1 80 ? -2.910 -6.231 -2.066 1.00 94.56 80 ARG A N 1
ATOM 641 C CA . ARG A 1 80 ? -2.981 -6.306 -3.531 1.00 94.56 80 ARG A CA 1
ATOM 642 C C . ARG A 1 80 ? -2.290 -5.104 -4.174 1.00 94.56 80 ARG A C 1
ATOM 644 O O . ARG A 1 80 ? -1.485 -5.303 -5.076 1.00 94.56 80 ARG A O 1
ATOM 651 N N . LEU A 1 81 ? -2.564 -3.891 -3.695 1.00 93.88 81 LEU A N 1
ATOM 652 C CA . LEU A 1 81 ? -1.930 -2.669 -4.200 1.00 93.88 81 LEU A CA 1
ATOM 653 C C . LEU A 1 81 ? -0.411 -2.695 -3.991 1.00 93.88 81 LEU A C 1
ATOM 655 O O . LEU A 1 81 ? 0.337 -2.413 -4.921 1.00 93.88 81 LEU A O 1
ATOM 659 N N . LEU A 1 82 ? 0.054 -3.111 -2.811 1.00 94.56 82 LEU A N 1
ATOM 660 C CA . LEU A 1 82 ? 1.484 -3.220 -2.515 1.00 94.56 82 LEU A CA 1
ATOM 661 C C . LEU A 1 82 ? 2.189 -4.250 -3.406 1.00 94.56 82 LEU A C 1
ATOM 663 O O . LEU A 1 82 ? 3.293 -3.987 -3.869 1.00 94.56 82 LEU A O 1
ATOM 667 N N . LYS A 1 83 ? 1.547 -5.385 -3.712 1.00 94.69 83 LYS A N 1
ATOM 668 C CA . LYS A 1 83 ? 2.089 -6.377 -4.658 1.00 94.69 83 LYS A CA 1
ATOM 669 C C . LYS A 1 83 ? 2.234 -5.815 -6.072 1.00 94.69 83 LYS A C 1
ATOM 671 O O . LYS A 1 83 ? 3.261 -6.037 -6.704 1.00 94.69 83 LYS A O 1
ATOM 676 N N . VAL A 1 84 ? 1.229 -5.080 -6.553 1.00 94.38 84 VAL A N 1
ATOM 677 C CA . VAL A 1 84 ? 1.288 -4.411 -7.864 1.00 94.38 84 VAL A CA 1
ATOM 678 C C . VAL A 1 84 ? 2.425 -3.388 -7.878 1.00 94.38 84 VAL A C 1
ATOM 680 O O . VAL A 1 84 ? 3.250 -3.394 -8.785 1.00 94.38 84 VAL A O 1
ATOM 683 N N . ALA A 1 85 ? 2.526 -2.552 -6.842 1.00 93.50 85 ALA A N 1
ATOM 684 C CA . ALA A 1 85 ? 3.586 -1.554 -6.737 1.00 93.50 85 ALA A CA 1
ATOM 685 C C . ALA A 1 85 ? 4.992 -2.177 -6.678 1.00 93.50 85 ALA A C 1
ATOM 687 O O . ALA A 1 85 ? 5.915 -1.654 -7.301 1.00 93.50 85 ALA A O 1
ATOM 688 N N . ALA A 1 86 ? 5.149 -3.299 -5.969 1.00 94.50 86 ALA A N 1
ATOM 689 C CA . ALA A 1 86 ? 6.409 -4.031 -5.890 1.00 94.50 86 ALA A CA 1
ATOM 690 C C . ALA A 1 86 ? 6.839 -4.553 -7.264 1.00 94.50 86 ALA A C 1
ATOM 692 O O . ALA A 1 86 ? 7.975 -4.342 -7.661 1.00 94.50 86 ALA A O 1
ATOM 693 N N . LYS A 1 87 ? 5.923 -5.141 -8.037 1.00 95.50 87 LYS A N 1
ATOM 694 C CA . LYS A 1 87 ? 6.239 -5.633 -9.383 1.00 95.50 87 LYS A CA 1
ATOM 695 C C . LYS A 1 87 ? 6.562 -4.525 -10.381 1.00 95.50 87 LYS A C 1
ATOM 697 O O . LYS A 1 87 ? 7.447 -4.711 -11.203 1.00 95.50 87 LYS A O 1
ATOM 702 N N . ILE A 1 88 ? 5.881 -3.379 -10.304 1.00 94.94 88 ILE A N 1
ATOM 703 C CA . ILE A 1 88 ? 6.234 -2.203 -11.120 1.00 94.94 88 ILE A CA 1
ATOM 704 C C . ILE A 1 88 ? 7.631 -1.689 -10.738 1.00 94.94 88 ILE A C 1
ATOM 706 O O . ILE A 1 88 ? 8.386 -1.259 -11.605 1.00 94.94 88 ILE A O 1
ATOM 710 N N . SER A 1 89 ? 7.977 -1.737 -9.447 1.00 93.62 89 SER A N 1
ATOM 711 C CA . SER A 1 89 ? 9.312 -1.353 -8.966 1.00 93.62 89 SER A CA 1
ATOM 712 C C . SER A 1 89 ? 10.378 -2.328 -9.463 1.00 93.62 89 SER A C 1
ATOM 714 O O . SER A 1 89 ? 11.377 -1.882 -10.003 1.00 93.62 89 SER A O 1
ATOM 716 N N . GLU A 1 90 ? 10.117 -3.633 -9.384 1.00 94.94 90 GLU A N 1
ATOM 717 C CA . GLU A 1 90 ? 10.995 -4.674 -9.926 1.00 94.94 90 GLU A CA 1
ATOM 718 C C . GLU A 1 90 ? 11.187 -4.513 -11.442 1.00 94.94 90 GLU A C 1
ATOM 720 O O . GLU A 1 90 ? 12.296 -4.627 -11.945 1.00 94.94 90 GLU A O 1
ATOM 725 N N . GLU A 1 91 ? 10.127 -4.195 -12.195 1.00 94.50 91 GLU A N 1
ATOM 726 C CA . GLU A 1 91 ? 10.228 -3.971 -13.642 1.00 94.50 91 GLU A CA 1
ATOM 727 C C . GLU A 1 91 ? 11.108 -2.758 -13.966 1.00 94.50 91 GLU A C 1
ATOM 729 O O . GLU A 1 91 ? 11.916 -2.807 -14.896 1.00 94.50 91 GLU A O 1
ATOM 734 N N . PHE A 1 92 ? 10.987 -1.693 -13.172 1.00 94.50 92 PHE A N 1
ATOM 735 C CA . PHE A 1 92 ? 11.864 -0.532 -13.261 1.00 94.50 92 PHE A CA 1
ATOM 736 C C . PHE A 1 92 ? 13.314 -0.902 -12.919 1.00 94.50 92 PHE A C 1
ATOM 738 O O . PHE A 1 92 ? 14.206 -0.623 -13.717 1.00 94.50 92 PHE A O 1
ATOM 745 N N . ASP A 1 93 ? 13.550 -1.573 -11.790 1.00 92.94 93 ASP A N 1
ATOM 746 C CA . ASP A 1 93 ? 14.891 -1.926 -11.318 1.00 92.94 93 ASP A CA 1
ATOM 747 C C . ASP A 1 93 ? 15.587 -2.890 -12.293 1.00 92.94 93 ASP A C 1
ATOM 749 O O . ASP A 1 93 ? 16.722 -2.641 -12.702 1.00 92.94 93 ASP A O 1
ATOM 753 N N . CYS A 1 94 ? 14.900 -3.942 -12.755 1.00 93.69 94 CYS A N 1
ATOM 754 C CA . CYS A 1 94 ? 15.420 -4.864 -13.764 1.00 93.69 94 CYS A CA 1
ATOM 755 C C . CYS A 1 94 ? 15.734 -4.159 -15.085 1.00 93.69 94 CYS A C 1
ATOM 757 O O . CYS A 1 94 ? 16.755 -4.456 -15.704 1.00 93.69 94 CYS A O 1
ATOM 759 N N . GLY A 1 95 ? 14.878 -3.240 -15.538 1.00 91.69 95 GLY A N 1
ATOM 760 C CA . GLY A 1 95 ? 15.107 -2.549 -16.803 1.00 91.69 95 GLY A CA 1
ATOM 761 C C . GLY A 1 95 ? 16.262 -1.546 -16.729 1.00 91.69 95 GLY A C 1
ATOM 762 O O . GLY A 1 95 ? 17.134 -1.577 -17.595 1.00 91.69 95 GLY A O 1
ATOM 763 N N . VAL A 1 96 ? 16.329 -0.724 -15.677 1.00 91.56 96 VAL A N 1
ATOM 764 C CA . VAL A 1 96 ? 17.408 0.264 -15.492 1.00 91.56 96 VAL A CA 1
ATOM 765 C C . VAL A 1 96 ? 18.753 -0.426 -15.254 1.00 91.56 96 VAL A C 1
ATOM 767 O O . VAL A 1 96 ? 19.767 -0.038 -15.832 1.00 91.56 96 VAL A O 1
ATOM 770 N N . LEU A 1 97 ? 18.776 -1.475 -14.428 1.00 91.25 97 LEU A N 1
ATOM 771 C CA . LEU A 1 97 ? 20.000 -2.216 -14.101 1.00 91.25 97 LEU A CA 1
ATOM 772 C C . LEU A 1 97 ? 20.337 -3.305 -15.127 1.00 91.25 97 LEU A C 1
ATOM 774 O O . LEU A 1 97 ? 21.339 -4.002 -14.969 1.00 91.25 97 LEU A O 1
ATOM 778 N N . LYS A 1 98 ? 19.520 -3.454 -16.178 1.00 90.06 98 LYS A N 1
ATOM 779 C CA . LYS A 1 98 ? 19.690 -4.444 -17.257 1.00 90.06 98 LYS A CA 1
ATOM 780 C C . LYS A 1 98 ? 19.791 -5.879 -16.720 1.00 90.06 98 LYS A C 1
ATOM 782 O O . LYS A 1 98 ? 20.528 -6.707 -17.252 1.00 90.06 98 LYS A O 1
ATOM 787 N N . MET A 1 99 ? 19.036 -6.171 -15.661 1.00 92.56 99 MET A N 1
ATOM 788 C CA . MET A 1 99 ? 18.941 -7.493 -15.044 1.00 92.56 99 MET A CA 1
ATOM 789 C C . MET A 1 99 ? 17.764 -8.281 -15.636 1.00 92.56 99 MET A C 1
ATOM 791 O O . MET A 1 99 ? 16.724 -7.700 -15.961 1.00 92.56 99 MET A O 1
ATOM 795 N N . PRO A 1 100 ? 17.888 -9.611 -15.783 1.00 92.44 100 PRO A N 1
ATOM 796 C CA . PRO A 1 100 ? 16.770 -10.435 -16.214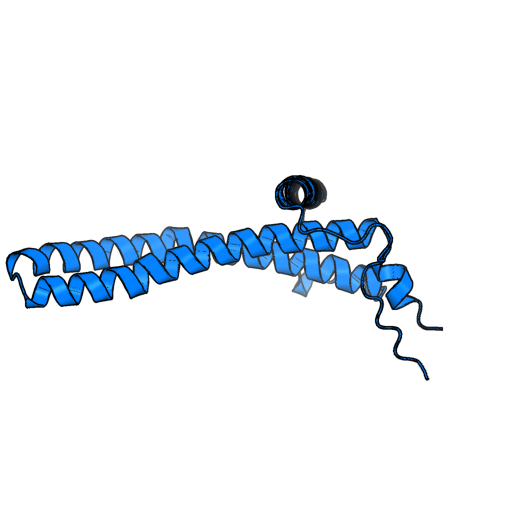 1.00 92.44 100 PRO A CA 1
ATOM 797 C C . PRO A 1 100 ? 15.672 -10.447 -15.145 1.00 92.44 100 PRO A C 1
ATOM 799 O O . PRO A 1 100 ? 15.948 -10.444 -13.949 1.00 92.44 100 PRO A O 1
ATOM 802 N N . TRP A 1 101 ? 14.417 -10.504 -15.588 1.00 94.94 101 TRP A N 1
ATOM 803 C CA . TRP A 1 101 ? 13.280 -10.681 -14.686 1.00 94.94 101 TRP A CA 1
ATOM 804 C C . TRP A 1 101 ? 13.259 -12.101 -14.124 1.00 94.94 101 TRP A C 1
ATOM 806 O O . TRP A 1 101 ? 13.287 -13.058 -14.903 1.00 94.94 101 TRP A O 1
ATOM 816 N N . ASP A 1 102 ? 13.119 -12.229 -12.806 1.00 93.56 102 ASP A N 1
ATOM 817 C CA . ASP A 1 102 ? 12.977 -13.519 -12.136 1.00 93.56 102 ASP A CA 1
ATOM 818 C C . ASP A 1 102 ? 11.491 -13.851 -11.860 1.00 93.56 102 ASP A C 1
ATOM 820 O O . ASP A 1 102 ? 10.886 -13.319 -10.920 1.00 93.56 102 ASP A O 1
ATOM 824 N N . PRO A 1 103 ? 10.866 -14.757 -12.641 1.00 91.69 103 PRO A N 1
ATOM 825 C CA . PRO A 1 103 ? 9.478 -15.145 -12.425 1.00 91.69 103 PRO A CA 1
ATOM 826 C C . PRO A 1 103 ? 9.277 -16.034 -11.192 1.00 91.69 103 PRO A C 1
ATOM 828 O O . PRO A 1 103 ? 8.139 -16.174 -10.744 1.00 91.69 103 PRO A O 1
ATOM 831 N N . PHE A 1 104 ? 10.336 -16.640 -10.648 1.00 90.69 104 PHE A N 1
ATOM 832 C CA . PHE A 1 104 ? 10.260 -17.449 -9.435 1.00 90.69 104 PHE A CA 1
ATOM 833 C C . PHE A 1 104 ? 10.084 -16.561 -8.200 1.00 90.69 104 PHE A C 1
ATOM 835 O O . PHE A 1 104 ? 9.247 -16.858 -7.348 1.00 90.69 104 PHE A O 1
ATOM 842 N N . VAL A 1 105 ? 10.813 -15.442 -8.133 1.00 89.12 105 VAL A N 1
ATOM 843 C CA . VAL A 1 105 ? 10.746 -14.498 -7.005 1.00 89.12 105 VAL A CA 1
ATOM 844 C C . VAL A 1 105 ? 9.614 -13.481 -7.176 1.00 89.12 105 VAL A C 1
ATOM 846 O O . VAL A 1 105 ? 8.790 -13.314 -6.274 1.00 89.12 105 VAL A O 1
ATOM 849 N N . ALA A 1 106 ? 9.533 -12.814 -8.330 1.00 87.94 106 ALA A N 1
ATOM 850 C CA . ALA A 1 106 ? 8.607 -11.698 -8.554 1.00 87.94 106 ALA A CA 1
ATOM 851 C C . ALA A 1 106 ? 7.261 -12.122 -9.181 1.00 87.94 106 ALA A C 1
ATOM 853 O O . ALA A 1 106 ? 6.303 -11.339 -9.244 1.00 87.94 106 ALA A O 1
ATOM 854 N N . GLY A 1 107 ? 7.147 -13.378 -9.623 1.00 92.00 107 GLY A N 1
ATOM 855 C CA . GLY A 1 107 ? 5.968 -13.893 -10.314 1.00 92.00 107 GLY A CA 1
ATOM 856 C C . GLY A 1 107 ? 5.821 -13.335 -11.732 1.00 92.00 107 GLY A C 1
ATOM 857 O O . GL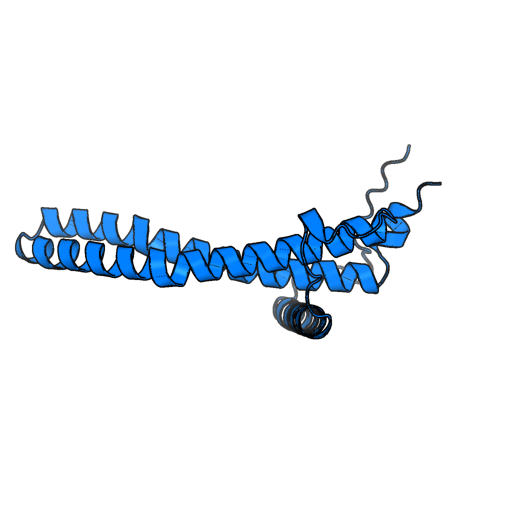Y A 1 107 ? 6.789 -12.974 -12.401 1.00 92.00 107 GLY A O 1
ATOM 858 N N . LYS A 1 108 ? 4.578 -13.261 -12.226 1.00 91.38 108 LYS A N 1
ATOM 859 C CA . LYS A 1 108 ? 4.282 -12.633 -13.524 1.00 91.38 108 LYS A CA 1
ATOM 860 C C . LYS A 1 108 ? 4.368 -11.109 -13.405 1.00 91.38 108 LYS A C 1
ATOM 862 O O . LYS A 1 108 ? 3.803 -10.544 -12.458 1.00 91.38 108 LYS A O 1
ATOM 867 N N . ARG A 1 109 ? 4.985 -10.475 -14.409 1.00 92.00 109 ARG A N 1
ATOM 868 C CA . ARG A 1 109 ? 4.952 -9.020 -14.617 1.00 92.00 109 ARG A CA 1
ATOM 869 C C . ARG A 1 109 ? 3.523 -8.487 -14.580 1.00 92.00 109 ARG A C 1
ATOM 871 O O . ARG A 1 109 ? 2.575 -9.199 -14.932 1.00 92.00 109 ARG A O 1
ATOM 878 N N . GLU A 1 110 ? 3.386 -7.248 -14.128 1.00 92.75 110 GLU A N 1
ATOM 879 C CA . GLU A 1 110 ? 2.099 -6.564 -14.196 1.00 92.75 110 GLU A CA 1
ATOM 880 C C . GLU A 1 110 ? 1.715 -6.299 -15.649 1.00 92.75 110 GLU A C 1
ATOM 882 O O . GLU A 1 110 ? 2.562 -6.215 -16.538 1.00 92.75 110 GLU A O 1
ATOM 887 N N . ASP A 1 111 ? 0.410 -6.243 -15.895 1.00 90.69 111 ASP A N 1
ATOM 888 C CA . ASP A 1 111 ? -0.094 -6.020 -17.241 1.00 90.69 111 ASP A CA 1
ATOM 889 C C . ASP A 1 111 ? 0.253 -4.600 -17.705 1.00 90.69 111 ASP A C 1
ATOM 891 O O . ASP A 1 111 ? 0.024 -3.624 -16.981 1.00 90.69 111 ASP A O 1
ATOM 895 N N . ALA A 1 112 ? 0.776 -4.479 -18.924 1.00 88.62 112 ALA A N 1
ATOM 896 C CA . ALA A 1 112 ? 1.167 -3.199 -19.499 1.00 88.62 112 ALA A CA 1
ATOM 897 C C . ALA A 1 112 ? -0.024 -2.231 -19.583 1.00 88.62 112 ALA A C 1
ATOM 899 O O . ALA A 1 112 ? 0.159 -1.027 -19.409 1.00 88.62 112 ALA A O 1
ATOM 900 N N . GLU A 1 113 ? -1.246 -2.745 -19.777 1.00 89.81 113 GLU A N 1
ATOM 901 C CA . GLU A 1 113 ? -2.468 -1.934 -19.762 1.00 89.81 113 GLU A CA 1
ATOM 902 C C . GLU A 1 113 ? -2.718 -1.305 -18.382 1.00 89.81 113 GLU A C 1
ATOM 904 O O . GLU A 1 113 ? -3.026 -0.117 -18.275 1.00 89.81 113 GLU A O 1
ATOM 909 N N . VAL A 1 114 ? -2.526 -2.074 -17.305 1.00 88.12 114 VAL A N 1
ATOM 910 C CA . VAL A 1 114 ? -2.715 -1.602 -15.923 1.00 88.12 114 VAL A CA 1
ATOM 911 C C . VAL A 1 114 ? -1.667 -0.552 -15.559 1.00 88.12 114 VAL A C 1
ATOM 913 O O . VAL A 1 114 ? -1.990 0.447 -14.903 1.00 88.12 114 VAL A O 1
ATOM 916 N N . VAL A 1 115 ? -0.425 -0.752 -16.003 1.00 90.19 115 VAL A N 1
ATOM 917 C CA . VAL A 1 115 ? 0.671 0.208 -15.833 1.00 90.19 115 VAL A CA 1
ATOM 918 C C . VAL A 1 115 ? 0.363 1.505 -16.580 1.00 90.19 115 VAL A C 1
ATOM 920 O O . VAL A 1 115 ? 0.433 2.583 -15.985 1.00 90.19 115 VAL A O 1
ATOM 923 N N . ASP A 1 116 ? -0.034 1.421 -17.850 1.00 89.50 116 ASP A N 1
ATOM 924 C CA . ASP A 1 116 ? -0.318 2.596 -18.676 1.00 89.50 116 ASP A CA 1
ATOM 925 C C . ASP A 1 116 ? -1.529 3.380 -18.151 1.00 89.50 116 ASP A C 1
ATOM 927 O O . ASP A 1 116 ? -1.459 4.597 -17.966 1.00 89.50 116 ASP A O 1
ATOM 931 N N . ALA A 1 117 ? -2.611 2.684 -17.793 1.00 89.12 117 ALA A N 1
ATOM 932 C CA . ALA A 1 117 ? -3.789 3.298 -17.187 1.00 89.12 117 ALA A CA 1
ATOM 933 C C . ALA A 1 117 ? -3.450 4.013 -15.866 1.00 89.12 117 ALA A C 1
ATOM 935 O O . ALA A 1 117 ? -3.929 5.122 -15.609 1.00 89.12 117 ALA A O 1
ATOM 936 N N . SER A 1 118 ? -2.599 3.407 -15.033 1.00 87.25 118 SER A N 1
ATOM 937 C CA . SER A 1 118 ? -2.133 4.002 -13.773 1.00 87.25 118 SER A CA 1
ATOM 938 C C . SER A 1 118 ? -1.260 5.240 -14.002 1.00 87.25 118 SER A C 1
ATOM 940 O O . SER A 1 118 ? -1.443 6.251 -13.319 1.00 87.25 118 SER A O 1
ATOM 942 N N . ALA A 1 119 ? -0.347 5.194 -14.977 1.00 87.31 119 ALA A N 1
ATOM 943 C CA . ALA A 1 119 ? 0.541 6.305 -15.321 1.00 87.31 119 ALA A CA 1
ATOM 944 C C . ALA A 1 119 ? -0.208 7.511 -15.912 1.00 87.31 119 ALA A C 1
ATOM 946 O O . ALA A 1 119 ? 0.109 8.662 -15.584 1.00 87.31 119 ALA A O 1
ATOM 947 N N . ARG A 1 120 ? -1.220 7.262 -16.756 1.00 87.50 120 ARG A N 1
ATOM 948 C CA . ARG A 1 120 ? -2.107 8.307 -17.293 1.00 87.50 120 ARG A CA 1
ATOM 949 C C . ARG A 1 120 ? -2.882 8.990 -16.176 1.00 87.50 120 ARG A C 1
ATOM 951 O O . ARG A 1 120 ? -2.753 10.195 -16.007 1.00 87.50 120 ARG A O 1
ATOM 958 N N . ARG A 1 121 ? -3.555 8.206 -15.325 1.00 85.12 121 ARG A N 1
ATOM 959 C CA . ARG A 1 121 ? -4.300 8.735 -14.171 1.00 85.12 121 ARG A CA 1
ATOM 960 C C . ARG A 1 121 ? -3.428 9.557 -13.229 1.00 85.12 121 ARG A C 1
ATOM 962 O O . ARG A 1 121 ? -3.902 10.544 -12.686 1.00 85.12 121 ARG A O 1
ATOM 969 N N . TRP A 1 122 ? -2.174 9.158 -13.013 1.00 83.75 122 TRP A N 1
ATOM 970 C CA . TRP A 1 122 ? -1.238 9.975 -12.240 1.00 83.75 122 TRP A CA 1
ATOM 971 C C . TRP A 1 122 ? -0.955 11.317 -12.909 1.00 83.75 122 TRP A C 1
ATOM 973 O O . TRP A 1 122 ? -0.914 12.333 -12.230 1.00 83.75 122 TRP A O 1
ATOM 983 N N . SER A 1 123 ? -0.747 11.325 -14.226 1.00 78.38 123 SER A N 1
ATOM 984 C CA . SER A 1 123 ? -0.484 12.557 -14.975 1.00 78.38 123 SER A CA 1
ATOM 985 C C . SER A 1 123 ? -1.689 13.505 -14.928 1.00 78.38 123 SER A C 1
ATOM 987 O O . SER A 1 123 ? -1.494 14.701 -14.732 1.00 78.38 123 SER A O 1
ATOM 989 N N . ASP A 1 124 ? -2.911 12.970 -15.003 1.00 77.81 124 ASP A N 1
ATOM 990 C CA . ASP A 1 124 ? -4.151 13.744 -14.865 1.00 77.81 124 ASP A CA 1
ATOM 991 C C . ASP A 1 124 ? -4.300 14.330 -13.449 1.00 77.81 124 ASP A C 1
ATOM 993 O O . ASP A 1 124 ? -4.570 15.519 -13.283 1.00 77.81 124 ASP A O 1
ATOM 997 N N . GLU A 1 125 ? -4.074 13.516 -12.408 1.00 72.75 125 GLU A N 1
ATOM 998 C CA . GLU A 1 125 ? -4.118 13.969 -11.009 1.00 72.75 125 GLU A CA 1
ATOM 999 C C . GLU A 1 125 ? -3.015 14.985 -10.687 1.00 72.75 125 GLU A C 1
ATOM 1001 O O . GLU A 1 125 ? -3.255 15.954 -9.971 1.00 72.75 125 GLU A O 1
ATOM 1006 N N . ALA A 1 126 ? -1.810 14.791 -11.223 1.00 67.25 126 ALA A N 1
ATOM 1007 C CA . ALA A 1 126 ? -0.691 15.706 -11.038 1.00 67.25 126 ALA A CA 1
ATOM 1008 C C . ALA A 1 126 ? -0.898 17.029 -11.790 1.00 67.25 126 ALA A C 1
ATOM 1010 O O . ALA A 1 126 ? -0.481 18.071 -11.292 1.00 67.25 126 ALA A O 1
ATOM 1011 N N . GLY A 1 127 ? -1.561 17.006 -12.951 1.00 59.41 127 GLY A N 1
ATOM 1012 C CA . GLY A 1 127 ? -1.975 18.218 -13.665 1.00 59.41 127 GLY A CA 1
ATOM 1013 C C . GLY A 1 127 ? -3.052 19.012 -12.920 1.00 59.41 127 GLY A C 1
ATOM 1014 O O . GLY A 1 127 ? -3.116 20.229 -13.044 1.00 59.41 127 GLY A O 1
ATOM 1015 N N . MET A 1 128 ? -3.861 18.343 -12.094 1.00 50.47 128 MET A N 1
ATOM 1016 C CA . MET A 1 128 ? -4.886 18.980 -11.258 1.00 50.47 128 MET A CA 1
ATOM 1017 C C . MET A 1 128 ? -4.299 19.732 -10.050 1.00 50.47 128 MET A C 1
ATOM 1019 O O . MET A 1 128 ? -4.925 20.656 -9.536 1.00 50.47 128 MET A O 1
ATOM 1023 N N . TRP A 1 129 ? -3.103 19.348 -9.598 1.00 43.31 129 TRP A N 1
ATOM 1024 C CA . TRP A 1 129 ? -2.388 19.960 -8.477 1.00 43.31 129 TRP A CA 1
ATOM 1025 C C . TRP A 1 129 ? -1.095 20.620 -8.964 1.00 43.31 129 TRP A C 1
ATOM 1027 O O . TRP A 1 129 ? -0.008 20.276 -8.507 1.00 43.31 129 TRP A O 1
ATOM 1037 N N . GLU A 1 130 ? -1.177 21.553 -9.913 1.00 48.19 130 GLU A N 1
ATOM 1038 C CA . GLU A 1 130 ? -0.010 22.330 -10.347 1.00 48.19 130 GLU A CA 1
ATOM 1039 C C . GLU A 1 130 ? 0.546 23.175 -9.174 1.00 48.19 130 GLU A C 1
ATOM 1041 O O . GLU A 1 130 ? 0.285 24.366 -9.027 1.00 48.19 130 GLU A O 1
ATOM 1046 N N . PHE A 1 131 ? 1.356 22.552 -8.309 1.00 43.59 131 PHE A N 1
ATOM 1047 C CA . PHE A 1 131 ? 2.436 23.238 -7.609 1.00 43.59 131 PHE A CA 1
ATOM 1048 C C . PHE A 1 131 ? 3.247 23.953 -8.695 1.00 43.59 131 PHE A C 1
ATOM 1050 O O . PHE A 1 131 ? 3.555 23.298 -9.697 1.00 43.59 131 PHE A O 1
ATOM 1057 N N . PRO A 1 132 ? 3.616 25.241 -8.535 1.00 39.88 132 PRO A N 1
ATOM 1058 C CA . PRO A 1 132 ? 4.403 25.948 -9.534 1.00 39.88 132 PRO A CA 1
ATOM 1059 C C . PRO A 1 132 ? 5.682 25.160 -9.801 1.00 39.88 132 PRO A C 1
ATOM 1061 O O . PRO A 1 132 ? 6.616 25.164 -9.001 1.00 39.88 132 PRO A O 1
ATOM 1064 N N . ARG A 1 133 ? 5.715 24.437 -10.920 1.00 48.53 133 ARG A N 1
ATOM 1065 C CA . ARG A 1 133 ? 6.946 23.852 -11.425 1.00 48.53 133 ARG A CA 1
ATOM 1066 C C . ARG A 1 133 ? 7.655 24.984 -12.146 1.00 48.53 133 ARG A C 1
ATOM 1068 O O . ARG A 1 133 ? 7.066 25.545 -13.076 1.00 48.53 133 ARG A O 1
ATOM 1075 N N . PRO A 1 134 ? 8.877 25.366 -11.745 1.00 39.66 134 PRO A N 1
ATOM 1076 C CA . PRO A 1 134 ? 9.653 26.278 -12.560 1.00 39.66 134 PRO A CA 1
ATOM 1077 C C . PRO A 1 134 ? 9.785 25.617 -13.933 1.00 39.66 134 PRO A C 1
ATOM 1079 O O . PRO A 1 134 ? 10.306 24.505 -14.054 1.00 39.66 134 PRO A O 1
ATOM 1082 N N . ARG A 1 135 ? 9.223 26.250 -14.967 1.00 37.22 135 ARG A N 1
ATOM 1083 C CA . ARG A 1 135 ? 9.353 25.760 -16.341 1.00 37.22 135 ARG A CA 1
ATOM 1084 C C . ARG A 1 135 ? 10.846 25.635 -16.645 1.00 37.22 135 ARG A C 1
ATOM 1086 O O . ARG A 1 135 ? 11.550 26.637 -16.629 1.00 37.22 135 ARG A O 1
ATOM 1093 N N . GLY A 1 136 ? 11.303 24.410 -16.903 1.00 47.84 136 GLY A N 1
ATOM 1094 C CA . GLY A 1 136 ? 12.690 24.123 -17.272 1.00 47.84 136 GLY A CA 1
ATOM 1095 C C . GLY A 1 136 ? 13.554 23.436 -16.213 1.00 47.84 136 GLY A C 1
ATOM 1096 O O . GLY A 1 136 ? 14.734 23.257 -16.479 1.00 47.84 136 GLY A O 1
ATOM 1097 N N . THR A 1 137 ? 13.029 23.015 -15.056 1.00 40.16 137 THR A N 1
ATOM 1098 C CA . THR A 1 137 ? 13.793 22.116 -14.171 1.00 40.16 137 THR A CA 1
ATOM 1099 C C . THR A 1 137 ? 13.644 20.672 -14.654 1.00 40.16 137 THR A C 1
ATOM 1101 O O . THR A 1 137 ? 12.522 20.149 -14.604 1.00 40.16 137 THR A O 1
ATOM 1104 N N . PRO A 1 138 ? 14.728 20.003 -15.093 1.00 42.16 138 PRO A N 1
ATOM 1105 C CA . PRO A 1 138 ? 14.740 18.549 -15.178 1.00 42.16 138 PRO A CA 1
ATOM 1106 C C . PRO A 1 138 ? 14.418 17.980 -13.790 1.00 42.16 138 PRO A C 1
ATOM 1108 O O . PRO A 1 138 ? 14.522 18.686 -12.778 1.00 42.16 138 PRO A O 1
ATOM 1111 N N . TRP A 1 139 ? 14.044 16.703 -13.715 1.00 44.28 139 TRP A N 1
ATOM 1112 C CA . TRP A 1 139 ? 14.114 15.990 -12.437 1.00 44.28 139 TRP A CA 1
ATOM 1113 C C . TRP A 1 139 ? 15.483 16.253 -11.797 1.00 44.28 139 TRP A C 1
ATOM 1115 O O . TRP A 1 139 ? 16.446 16.429 -12.546 1.00 44.28 139 TRP A O 1
ATOM 1125 N N . PRO A 1 140 ? 15.607 16.345 -10.460 1.00 34.16 140 PRO A N 1
ATOM 1126 C CA . PRO A 1 140 ? 16.908 16.518 -9.838 1.00 34.16 140 PRO A CA 1
ATOM 1127 C C . PRO A 1 140 ? 17.737 15.256 -10.099 1.00 34.16 140 PRO A C 1
ATOM 1129 O O . PRO A 1 140 ? 17.784 14.337 -9.287 1.00 34.16 140 PRO A O 1
ATOM 1132 N N . VAL A 1 141 ? 18.392 15.214 -11.257 1.00 42.66 141 VAL A N 1
ATOM 1133 C CA . VAL A 1 141 ? 19.592 14.434 -11.475 1.00 42.66 141 VAL A CA 1
ATOM 1134 C C . VAL A 1 141 ? 20.581 15.002 -10.481 1.00 42.66 141 VAL A C 1
ATOM 1136 O O . VAL A 1 141 ? 20.981 16.162 -10.562 1.00 42.66 141 VAL A O 1
ATOM 1139 N N . SER A 1 142 ? 20.883 14.194 -9.470 1.00 42.50 142 SER A N 1
ATOM 1140 C CA . SER A 1 142 ? 21.948 14.434 -8.512 1.00 42.50 142 SER A CA 1
ATOM 1141 C C . SER A 1 142 ? 23.253 14.634 -9.285 1.00 42.50 142 SER A C 1
ATOM 1143 O O . SER A 1 142 ? 24.000 13.687 -9.527 1.00 42.50 142 SER A O 1
ATOM 1145 N N . SER A 1 143 ? 23.543 15.873 -9.676 1.00 43.56 143 SER A N 1
ATOM 1146 C CA . SER A 1 143 ? 24.869 16.295 -10.094 1.00 43.56 143 SER A CA 1
ATOM 1147 C C . SER A 1 143 ? 25.725 16.420 -8.837 1.00 43.56 143 SER A C 1
ATOM 1149 O O . SER A 1 143 ? 25.963 17.511 -8.323 1.00 43.56 143 SER A O 1
ATOM 1151 N N . ALA A 1 144 ? 26.145 15.274 -8.314 1.00 37.78 144 ALA A N 1
ATOM 1152 C CA . ALA A 1 144 ? 27.249 15.189 -7.380 1.00 37.78 144 ALA A CA 1
ATOM 1153 C C . ALA A 1 144 ? 28.449 14.639 -8.155 1.00 37.78 144 ALA A C 1
ATOM 1155 O O . ALA A 1 144 ? 28.698 13.437 -8.189 1.00 37.78 144 ALA A O 1
ATOM 1156 N N . SER A 1 145 ? 29.159 15.545 -8.822 1.00 40.03 145 SER A N 1
ATOM 1157 C CA . SER A 1 145 ? 30.537 15.327 -9.252 1.00 40.03 145 SER A CA 1
ATOM 1158 C C . SER A 1 145 ? 31.282 16.658 -9.228 1.00 40.03 145 SER A C 1
ATOM 1160 O O . SER A 1 145 ? 31.214 17.437 -10.180 1.00 40.03 145 SER A O 1
ATOM 1162 N N . ALA A 1 146 ? 31.966 16.895 -8.115 1.00 35.56 146 ALA A N 1
ATOM 1163 C CA . ALA A 1 146 ? 33.305 17.462 -8.070 1.00 35.56 146 ALA A CA 1
ATOM 1164 C C . ALA A 1 146 ? 34.025 16.802 -6.889 1.00 35.56 146 ALA A C 1
ATOM 1166 O O . ALA A 1 146 ? 33.406 16.751 -5.801 1.00 35.56 146 ALA A O 1
#

pLDDT: mean 83.95, std 17.68, range [34.16, 97.06]